Protein AF-A0A1C5R2C0-F1 (afdb_monomer_lite)

Radius of gyration: 20.2 Å; chains: 1; bounding box: 39×40×53 Å

pLDDT: mean 86.79, std 10.28, range [50.44, 96.06]

Secondary structure (DSSP, 8-state):
-EEEEEEEETTEEEEEEEE-----HHHHHHHHHHHHHHTSTTGGGSTTHHHHHHHHHHHHHHHHHHHHHHHHHHHHHHHHH--

Sequence (83 aa):
MIVEIPVFFAKGKTPMRVELQIRTNGMDFWATLEHQLCYKKGIEEMPGYDEISEELLHSARAIIEADNEMQRIKDKIGMFHEI

Structure (mmCIF, N/CA/C/O backbone):
data_AF-A0A1C5R2C0-F1
#
_entry.id   AF-A0A1C5R2C0-F1
#
loop_
_atom_site.group_PDB
_atom_site.id
_atom_site.type_symbol
_atom_site.label_atom_id
_atom_site.label_alt_id
_atom_site.label_comp_id
_atom_site.label_asym_id
_atom_site.label_entity_id
_atom_site.label_seq_id
_atom_site.pdbx_PDB_ins_code
_atom_site.Cartn_x
_atom_site.Cartn_y
_atom_site.Cartn_z
_atom_site.occupancy
_atom_site.B_iso_or_equiv
_atom_site.auth_seq_id
_atom_site.auth_comp_id
_atom_site.auth_asym_id
_atom_site.auth_atom_id
_atom_site.pdbx_PDB_model_num
ATOM 1 N N . MET A 1 1 ? -10.804 -2.171 2.369 1.00 88.69 1 MET A N 1
ATOM 2 C CA . MET A 1 1 ? -11.947 -2.417 3.286 1.00 88.69 1 MET A CA 1
ATOM 3 C C . MET A 1 1 ? -12.826 -1.179 3.286 1.00 88.69 1 MET A C 1
ATOM 5 O O . MET A 1 1 ? -12.265 -0.096 3.261 1.00 88.69 1 MET A O 1
ATOM 9 N N . ILE A 1 2 ? -14.156 -1.303 3.310 1.00 94.12 2 ILE A N 1
ATOM 10 C CA . ILE A 1 2 ? -15.042 -0.132 3.414 1.00 94.12 2 ILE A CA 1
ATOM 11 C C . ILE A 1 2 ? -15.782 -0.198 4.744 1.00 94.12 2 ILE A C 1
ATOM 13 O O . ILE A 1 2 ? -16.474 -1.177 5.009 1.00 94.12 2 ILE A O 1
ATOM 17 N N . VAL A 1 3 ? -15.618 0.834 5.564 1.00 94.94 3 VAL A N 1
ATOM 18 C CA . VAL A 1 3 ? -16.268 0.972 6.872 1.00 94.94 3 VAL A CA 1
ATOM 19 C C . VAL A 1 3 ? -17.198 2.174 6.863 1.00 94.94 3 VAL A C 1
ATOM 21 O O . VAL A 1 3 ? -17.006 3.109 6.087 1.00 94.94 3 VAL A O 1
ATOM 24 N N . GLU A 1 4 ? -18.212 2.157 7.718 1.00 95.69 4 GLU A N 1
ATOM 25 C CA . GLU A 1 4 ? -19.110 3.290 7.908 1.00 95.69 4 GLU A CA 1
ATOM 26 C C . GLU A 1 4 ? -18.843 3.920 9.273 1.00 95.69 4 GLU A C 1
ATOM 28 O O . GLU A 1 4 ? -18.921 3.244 10.300 1.00 95.69 4 GLU A O 1
ATOM 33 N N . ILE A 1 5 ? -18.504 5.209 9.281 1.00 93.50 5 ILE A N 1
ATOM 34 C CA . ILE A 1 5 ? -18.282 5.970 10.509 1.00 93.50 5 ILE A CA 1
ATOM 35 C C . ILE A 1 5 ? -19.290 7.110 10.618 1.00 93.50 5 ILE A C 1
ATOM 37 O O . ILE A 1 5 ? -19.645 7.739 9.618 1.00 93.50 5 ILE A O 1
ATOM 41 N N . PRO A 1 6 ? -19.769 7.416 11.828 1.00 94.00 6 PRO A N 1
ATOM 42 C CA . PRO A 1 6 ? -20.632 8.561 12.016 1.00 94.00 6 PRO A CA 1
ATOM 43 C C . PRO A 1 6 ? -19.828 9.860 12.030 1.00 94.00 6 PRO A C 1
ATOM 45 O O . PRO A 1 6 ? -18.966 10.052 12.885 1.00 94.00 6 PRO A O 1
ATOM 48 N N . VAL A 1 7 ? -20.162 10.781 11.129 1.00 94.19 7 VAL A N 1
ATOM 49 C CA . VAL A 1 7 ? -19.603 12.136 11.109 1.00 94.19 7 VAL A CA 1
ATOM 50 C C . VAL A 1 7 ? -20.671 13.118 11.582 1.00 94.19 7 VAL A C 1
ATOM 52 O O . VAL A 1 7 ? -21.810 13.097 11.112 1.00 94.19 7 VAL A O 1
ATOM 55 N N . PHE A 1 8 ? -20.318 13.963 12.549 1.00 92.12 8 PHE A N 1
ATOM 56 C CA . PHE A 1 8 ? -21.225 14.957 13.114 1.00 92.12 8 PHE A CA 1
ATOM 57 C C . PHE A 1 8 ? -21.070 16.282 12.370 1.00 92.12 8 PHE A C 1
ATOM 59 O O . PHE A 1 8 ? -20.048 16.955 12.481 1.00 92.12 8 PHE A O 1
ATOM 66 N N . PHE A 1 9 ? -22.100 16.655 11.617 1.00 91.56 9 PHE A N 1
ATOM 67 C CA . PHE A 1 9 ? -22.201 17.943 10.941 1.00 91.56 9 PHE A CA 1
ATOM 68 C C . PHE A 1 9 ? -23.164 18.865 11.697 1.00 91.56 9 PHE A C 1
ATOM 70 O O . PHE A 1 9 ? -23.940 18.421 12.541 1.00 91.56 9 PHE A O 1
ATOM 77 N N . ALA A 1 10 ? -23.195 20.152 11.338 1.00 90.06 10 ALA A N 1
ATOM 78 C CA . ALA A 1 10 ? -24.113 21.130 11.939 1.00 90.06 10 ALA A CA 1
ATOM 79 C C . ALA A 1 10 ? -25.605 20.736 11.841 1.00 90.06 10 ALA A C 1
ATOM 81 O O . ALA A 1 10 ? -26.413 21.172 12.653 1.00 90.06 10 ALA A O 1
ATOM 82 N N . LYS A 1 11 ? -25.975 19.903 10.856 1.00 87.19 11 LYS A N 1
ATOM 83 C CA . LYS A 1 11 ? -27.345 19.399 10.639 1.00 87.19 11 LYS A CA 1
ATOM 84 C C . LYS A 1 11 ? -27.630 18.048 11.314 1.00 87.19 11 LYS A C 1
ATOM 86 O O . LYS A 1 11 ? -28.741 17.544 11.183 1.00 87.19 11 LYS A O 1
ATOM 91 N N . GLY A 1 12 ? -26.656 17.459 12.011 1.00 87.06 12 GLY A N 1
ATOM 92 C CA . GLY A 1 12 ? -26.796 16.175 12.700 1.00 87.06 12 GLY A CA 1
ATOM 93 C C . GLY A 1 12 ? -25.731 15.141 12.324 1.00 87.06 12 GLY A C 1
ATOM 94 O O . GLY A 1 12 ? -24.736 15.438 11.663 1.00 87.06 12 GLY A O 1
ATOM 95 N N . LYS A 1 13 ? -25.946 13.909 12.794 1.00 90.69 13 LYS A N 1
ATOM 96 C CA . LYS A 1 13 ? -25.067 12.751 12.583 1.00 90.69 13 LYS A CA 1
ATOM 97 C C . LYS A 1 13 ? -25.370 12.105 11.232 1.00 90.69 13 LYS A C 1
ATOM 99 O O . LYS A 1 13 ? -26.478 11.613 11.035 1.00 90.69 13 LYS A O 1
ATOM 104 N N . THR A 1 14 ? -24.372 12.031 10.359 1.00 92.56 14 THR A N 1
ATOM 105 C CA . THR A 1 14 ? -24.486 11.358 9.062 1.00 92.56 14 THR A CA 1
ATOM 106 C C . THR A 1 14 ? -23.522 10.169 9.011 1.00 92.56 14 THR A C 1
ATOM 108 O O . THR A 1 14 ? -22.326 10.359 9.246 1.00 92.56 14 THR A O 1
ATOM 111 N N . PRO A 1 15 ? -24.000 8.946 8.720 1.00 92.62 15 PRO A N 1
ATOM 112 C CA . PRO A 1 15 ? -23.123 7.811 8.459 1.00 92.62 15 PRO A CA 1
ATOM 113 C C . PRO A 1 15 ? -22.389 8.015 7.132 1.00 92.62 15 PRO A C 1
ATOM 115 O O . PRO A 1 15 ? -23.018 8.234 6.098 1.00 92.62 15 PRO A O 1
ATOM 118 N N . MET A 1 16 ? -21.060 7.972 7.160 1.00 94.38 16 MET A N 1
ATOM 119 C CA . MET A 1 16 ? -20.212 8.179 5.990 1.00 94.38 16 MET A CA 1
ATOM 120 C C . MET A 1 16 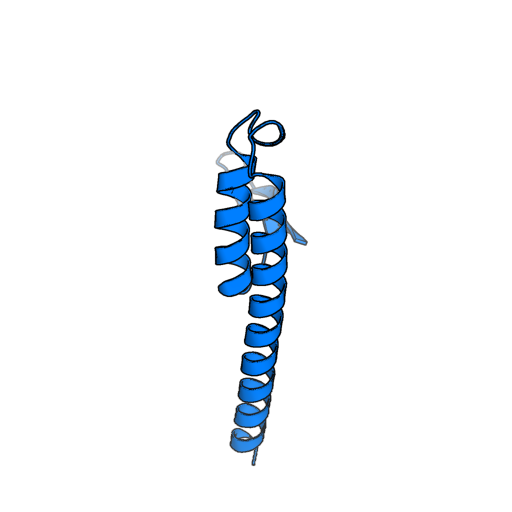? -19.332 6.962 5.749 1.00 94.38 16 MET A C 1
ATOM 122 O O . MET A 1 16 ? -18.727 6.420 6.675 1.00 94.38 16 MET A O 1
ATOM 126 N N . ARG A 1 17 ? -19.258 6.542 4.485 1.00 95.69 17 ARG A N 1
ATOM 127 C CA . ARG A 1 17 ? -18.419 5.423 4.054 1.00 95.69 17 ARG A CA 1
ATOM 128 C C . ARG A 1 17 ? -16.985 5.900 3.858 1.00 95.69 17 ARG A C 1
ATOM 130 O O . ARG A 1 17 ? -16.755 6.912 3.204 1.00 95.69 17 ARG A O 1
ATOM 137 N N . VAL A 1 18 ? -16.041 5.140 4.393 1.00 95.12 18 VAL A N 1
ATOM 138 C CA . VAL A 1 18 ? -14.602 5.383 4.287 1.00 95.12 18 VAL A CA 1
ATOM 139 C C . VAL A 1 18 ? -13.933 4.118 3.777 1.00 95.12 18 VAL A C 1
ATOM 141 O O . VAL A 1 18 ? -14.240 3.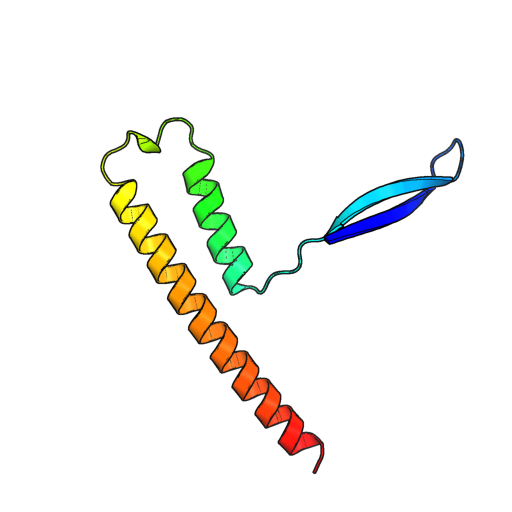016 4.234 1.00 95.12 18 VAL A O 1
ATOM 144 N N . GLU A 1 19 ? -13.008 4.274 2.836 1.00 96.06 19 GLU A N 1
ATOM 145 C CA . GLU A 1 19 ? -12.129 3.192 2.416 1.00 96.06 19 GLU A CA 1
ATOM 146 C C . GLU A 1 19 ? -10.864 3.187 3.279 1.00 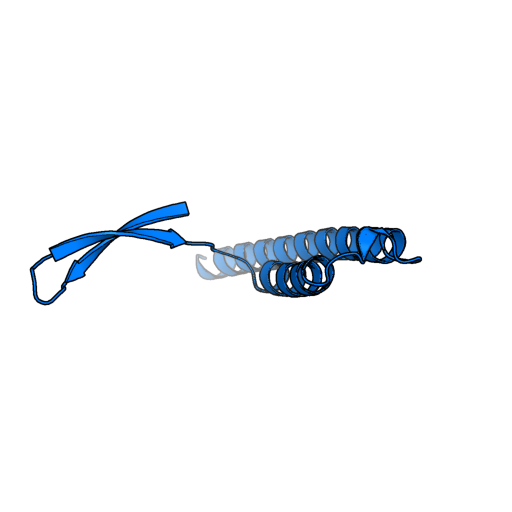96.06 19 GLU A C 1
ATOM 148 O O . GLU A 1 19 ? -10.126 4.168 3.324 1.00 96.06 19 GLU A O 1
ATOM 153 N N . LEU A 1 20 ? -10.616 2.072 3.967 1.00 94.12 20 LEU A N 1
ATOM 154 C CA . LEU A 1 20 ? -9.375 1.829 4.691 1.00 94.12 20 LEU A CA 1
ATOM 155 C C . LEU A 1 20 ? -8.495 0.869 3.888 1.00 94.12 20 LEU A C 1
ATOM 157 O O . LEU A 1 20 ? -8.898 -0.268 3.596 1.00 94.12 20 LEU A O 1
ATOM 161 N N . GLN A 1 21 ? -7.287 1.331 3.573 1.00 94.50 21 GLN A N 1
ATOM 162 C CA . GLN A 1 21 ? -6.220 0.537 2.975 1.00 94.50 21 GLN A CA 1
ATOM 163 C C . GLN A 1 21 ? -5.099 0.374 4.003 1.00 94.50 21 GLN A C 1
ATOM 165 O O . GLN A 1 21 ? -4.549 1.357 4.488 1.00 94.50 21 GLN A O 1
ATOM 170 N N . ILE A 1 22 ? -4.790 -0.872 4.358 1.00 92.62 22 ILE A N 1
ATOM 171 C CA . ILE A 1 22 ? -3.711 -1.218 5.288 1.00 92.62 22 ILE A CA 1
ATOM 172 C C . ILE A 1 22 ? -2.592 -1.827 4.447 1.00 92.62 22 ILE A C 1
ATOM 174 O O . ILE A 1 22 ? -2.859 -2.730 3.654 1.00 92.62 22 ILE A O 1
ATOM 178 N N . ARG A 1 23 ? -1.369 -1.312 4.587 1.00 92.88 23 ARG A N 1
ATOM 179 C CA . ARG A 1 23 ? -0.206 -1.691 3.772 1.00 92.88 23 ARG A CA 1
ATOM 180 C C . ARG A 1 23 ? 1.037 -1.833 4.648 1.00 92.88 23 ARG A C 1
ATOM 182 O O . ARG A 1 23 ? 1.141 -1.160 5.673 1.00 92.88 23 ARG A O 1
ATOM 189 N N . THR A 1 24 ? 1.971 -2.694 4.244 1.00 92.50 24 THR A N 1
ATOM 190 C CA . THR A 1 24 ? 3.340 -2.663 4.781 1.00 92.50 24 THR A CA 1
ATOM 191 C C . THR A 1 24 ? 4.088 -1.456 4.209 1.00 92.50 24 THR A C 1
ATOM 193 O O . THR A 1 24 ? 3.691 -0.901 3.181 1.00 92.50 24 THR A O 1
ATOM 196 N N . ASN A 1 25 ? 5.197 -1.060 4.840 1.00 90.25 25 ASN A N 1
ATOM 197 C CA . ASN A 1 25 ? 6.042 0.014 4.307 1.00 90.25 25 ASN A CA 1
ATOM 198 C C . ASN A 1 25 ? 6.556 -0.315 2.895 1.00 90.25 25 ASN A C 1
ATOM 200 O O . ASN A 1 25 ? 6.617 0.570 2.045 1.00 90.25 25 ASN A O 1
ATOM 204 N N . GLY A 1 26 ? 6.884 -1.584 2.628 1.00 90.94 26 GLY A N 1
ATOM 205 C CA . GLY A 1 26 ? 7.316 -2.031 1.306 1.00 90.94 26 GLY A CA 1
ATOM 206 C C . GLY A 1 26 ? 6.222 -1.880 0.247 1.00 90.94 26 GLY A C 1
ATOM 207 O O . GLY A 1 26 ? 6.475 -1.350 -0.835 1.00 90.94 26 GLY A O 1
ATOM 208 N N . MET A 1 27 ? 4.988 -2.278 0.572 1.00 90.56 27 MET A N 1
ATOM 209 C CA . MET A 1 27 ? 3.837 -2.105 -0.321 1.00 90.56 27 MET A CA 1
ATOM 210 C C . MET A 1 27 ? 3.548 -0.629 -0.623 1.00 90.56 27 MET A C 1
ATOM 212 O O . MET A 1 27 ? 3.217 -0.294 -1.759 1.00 90.56 27 MET A O 1
ATOM 216 N N . ASP A 1 28 ? 3.662 0.253 0.373 1.00 91.94 28 ASP A N 1
ATOM 217 C CA . ASP A 1 28 ? 3.415 1.688 0.193 1.00 91.94 28 ASP A CA 1
ATOM 218 C C . ASP A 1 28 ? 4.472 2.359 -0.696 1.00 91.94 28 ASP A C 1
ATOM 220 O O . ASP A 1 28 ? 4.144 3.131 -1.603 1.00 91.94 28 ASP A O 1
ATOM 224 N N . PHE A 1 29 ? 5.738 1.982 -0.503 1.00 89.75 29 PHE A N 1
ATOM 225 C CA . PHE A 1 29 ? 6.838 2.428 -1.350 1.00 89.75 29 PHE A CA 1
ATOM 226 C C . PHE A 1 29 ? 6.641 1.998 -2.810 1.00 89.75 29 PHE A C 1
ATOM 228 O O . PHE A 1 29 ? 6.703 2.832 -3.715 1.00 89.75 29 PHE A O 1
ATOM 235 N N . TRP A 1 30 ? 6.336 0.715 -3.038 1.00 92.50 30 TRP A N 1
ATOM 236 C CA . TRP A 1 30 ? 6.094 0.187 -4.381 1.00 92.50 30 TRP A CA 1
ATOM 237 C C . TRP A 1 30 ? 4.910 0.877 -5.072 1.00 92.50 30 TRP A C 1
ATOM 239 O O . TRP A 1 30 ? 5.034 1.334 -6.207 1.00 92.50 30 TRP A O 1
ATOM 249 N N . ALA A 1 31 ? 3.782 1.021 -4.372 1.00 89.81 31 ALA A N 1
ATOM 250 C CA . ALA A 1 31 ? 2.578 1.630 -4.931 1.00 89.81 31 ALA A CA 1
ATOM 251 C C . ALA A 1 31 ? 2.763 3.118 -5.262 1.00 89.81 31 ALA A C 1
ATOM 253 O O . ALA A 1 31 ? 2.154 3.623 -6.201 1.00 89.81 31 ALA A O 1
ATOM 254 N N . THR A 1 32 ? 3.607 3.832 -4.514 1.00 89.62 32 THR A N 1
ATOM 255 C CA . THR A 1 32 ? 3.930 5.232 -4.820 1.00 89.62 32 THR A CA 1
ATOM 256 C C . THR A 1 32 ? 4.692 5.351 -6.141 1.00 89.62 32 THR A C 1
ATOM 258 O O . THR A 1 32 ? 4.394 6.242 -6.937 1.00 89.62 32 THR A O 1
ATOM 261 N N . LEU A 1 33 ? 5.649 4.453 -6.396 1.00 87.06 33 LEU A N 1
ATOM 262 C CA . LEU A 1 33 ? 6.425 4.431 -7.640 1.00 87.06 33 LEU A CA 1
ATOM 263 C C . LEU A 1 33 ? 5.568 4.031 -8.845 1.00 87.06 33 LEU A C 1
ATOM 265 O O . LEU A 1 33 ? 5.615 4.702 -9.875 1.00 87.06 33 LEU A O 1
ATOM 269 N N . GLU A 1 34 ? 4.744 2.992 -8.700 1.00 87.75 34 GLU A N 1
ATOM 270 C CA . GLU A 1 34 ? 3.803 2.570 -9.744 1.00 87.75 34 GLU A CA 1
ATOM 271 C C . GLU A 1 34 ? 2.807 3.688 -10.076 1.00 87.75 34 GLU A C 1
ATOM 273 O O . GLU A 1 34 ? 2.631 4.039 -11.242 1.00 87.75 34 GLU A O 1
ATOM 278 N N . HIS A 1 35 ? 2.250 4.354 -9.063 1.00 86.75 35 HIS A N 1
ATOM 279 C CA . HIS A 1 35 ? 1.320 5.453 -9.290 1.00 86.75 35 HIS A CA 1
ATOM 280 C C . HIS A 1 35 ? 1.991 6.634 -10.008 1.00 86.75 35 HIS A C 1
ATOM 282 O O . HIS A 1 35 ? 1.381 7.263 -10.870 1.00 86.75 35 HIS A O 1
ATOM 288 N N . GLN A 1 36 ? 3.250 6.955 -9.686 1.00 83.31 36 GLN A N 1
ATOM 289 C CA . GLN A 1 36 ? 4.000 7.999 -10.397 1.00 83.31 36 GLN A CA 1
ATOM 290 C C . GLN A 1 36 ? 4.217 7.668 -11.873 1.00 83.31 36 GLN A C 1
ATOM 292 O O . GLN A 1 36 ? 4.193 8.583 -12.703 1.00 83.31 36 GLN A O 1
ATOM 297 N N . LEU A 1 37 ? 4.418 6.386 -12.188 1.00 80.94 37 LEU A N 1
ATOM 298 C CA . LEU A 1 37 ? 4.463 5.897 -13.557 1.00 80.94 37 LEU A CA 1
ATOM 299 C C . LEU A 1 37 ? 3.085 6.130 -14.199 1.00 80.94 37 LEU A C 1
ATOM 301 O O . LEU A 1 37 ? 2.942 7.008 -15.049 1.00 80.94 37 LEU A O 1
ATOM 305 N N . CYS A 1 38 ? 2.038 5.475 -13.702 1.00 77.69 38 CYS A N 1
ATOM 306 C CA . CYS A 1 38 ? 0.691 5.492 -14.287 1.00 77.69 38 CYS A CA 1
ATOM 307 C C . CYS A 1 38 ? 0.023 6.881 -14.358 1.00 77.69 38 CYS A C 1
ATOM 309 O O . CYS A 1 38 ? -0.866 7.108 -15.179 1.00 77.69 38 CYS A O 1
ATOM 311 N N . TYR A 1 39 ? 0.443 7.844 -13.532 1.00 76.00 39 TYR A N 1
ATOM 312 C CA . TYR A 1 39 ? -0.121 9.197 -13.528 1.00 76.00 39 TYR A CA 1
ATOM 313 C C . TYR A 1 39 ? 0.220 10.015 -14.786 1.00 76.00 39 TYR A C 1
ATOM 315 O O . TYR A 1 39 ? -0.531 10.918 -15.173 1.00 76.00 39 TYR A O 1
ATOM 323 N N . LYS A 1 40 ? 1.343 9.734 -15.458 1.00 75.56 40 LYS A N 1
ATOM 324 C CA . LYS A 1 40 ? 1.704 10.438 -16.695 1.00 75.56 40 LYS A CA 1
ATOM 325 C C . LYS A 1 40 ? 0.911 9.851 -17.868 1.00 75.56 40 LYS A C 1
ATOM 327 O O . LYS A 1 40 ? 1.204 8.768 -18.348 1.00 75.56 40 LYS A O 1
ATOM 332 N N . LYS A 1 41 ? -0.097 10.573 -18.367 1.00 62.31 41 LYS A N 1
ATOM 333 C CA . LYS A 1 41 ? -0.884 10.130 -19.535 1.00 62.31 41 LYS A CA 1
ATOM 334 C C . LYS A 1 41 ? 0.009 9.885 -20.761 1.00 62.31 41 LYS A C 1
ATOM 336 O O . LYS A 1 41 ? 0.798 10.757 -21.113 1.00 62.31 41 LYS A O 1
ATOM 341 N N . GLY A 1 42 ? -0.173 8.742 -21.427 1.00 62.19 42 GLY A N 1
ATOM 342 C CA . GLY A 1 42 ? 0.499 8.405 -22.691 1.00 62.19 42 GLY A CA 1
ATOM 343 C C . GLY A 1 42 ? 1.902 7.805 -22.554 1.00 62.19 42 GLY A C 1
ATOM 344 O O . GLY A 1 42 ? 2.599 7.684 -23.555 1.00 62.19 42 GLY A O 1
ATOM 345 N N . ILE A 1 43 ? 2.338 7.429 -21.346 1.00 69.88 43 ILE A N 1
ATOM 346 C CA . ILE A 1 43 ? 3.644 6.770 -21.166 1.00 69.88 43 ILE A CA 1
ATOM 347 C C . ILE A 1 43 ? 3.664 5.303 -21.591 1.00 69.88 43 ILE A C 1
ATOM 349 O O . ILE A 1 43 ? 4.743 4.771 -21.801 1.00 69.88 43 ILE A 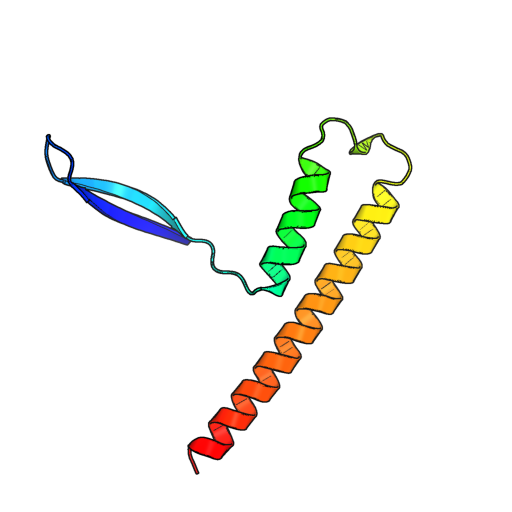O 1
ATOM 353 N N . GLU A 1 44 ? 2.505 4.657 -21.724 1.00 64.38 44 GLU A N 1
ATOM 354 C CA . GLU A 1 44 ? 2.407 3.273 -22.213 1.00 64.38 44 GLU A CA 1
ATOM 355 C C . GLU A 1 44 ? 2.931 3.160 -23.656 1.00 64.38 44 GLU A C 1
ATOM 357 O O . GLU A 1 44 ? 3.385 2.105 -24.080 1.00 64.38 44 GLU A O 1
ATOM 362 N N . GLU A 1 45 ? 2.927 4.273 -24.399 1.00 67.00 45 GLU A N 1
ATOM 363 C CA . GLU A 1 45 ? 3.493 4.382 -25.747 1.00 67.00 45 GLU A CA 1
ATOM 364 C C . GLU A 1 45 ? 4.973 4.818 -25.740 1.00 67.00 45 GLU A C 1
ATOM 366 O O . GLU A 1 45 ? 5.594 4.922 -26.801 1.00 67.00 45 GLU A O 1
ATOM 371 N N . MET A 1 46 ? 5.561 5.104 -24.567 1.00 73.88 46 MET A N 1
ATOM 372 C CA . MET A 1 46 ? 6.968 5.487 -24.469 1.00 73.88 46 MET A CA 1
ATOM 373 C C . MET A 1 46 ? 7.882 4.256 -24.514 1.00 73.88 46 MET A C 1
ATOM 375 O O . MET A 1 46 ? 7.660 3.285 -23.787 1.00 73.88 46 MET A O 1
ATOM 379 N N . PRO A 1 47 ? 8.973 4.306 -25.297 1.00 74.00 47 PRO A N 1
ATOM 380 C CA . PRO A 1 47 ? 9.977 3.252 -25.277 1.00 74.00 47 PRO A CA 1
ATOM 381 C C . PRO A 1 47 ? 10.584 3.126 -23.870 1.00 74.00 47 PRO A C 1
ATOM 383 O O . PRO A 1 47 ? 10.977 4.129 -23.271 1.00 74.00 47 PRO A O 1
ATOM 386 N N . GLY A 1 48 ? 10.646 1.896 -23.352 1.00 78.75 48 GLY A N 1
ATOM 387 C CA . GLY A 1 48 ? 11.138 1.580 -22.003 1.00 78.75 48 GLY A CA 1
ATOM 388 C C . GLY A 1 48 ? 10.048 1.414 -20.936 1.00 78.75 48 GLY A C 1
ATOM 389 O O . GLY A 1 48 ? 10.367 1.040 -19.812 1.00 78.75 48 GLY A O 1
ATOM 390 N N . TYR A 1 49 ? 8.767 1.642 -21.259 1.00 82.44 49 TYR A N 1
ATOM 391 C CA . TYR A 1 49 ? 7.667 1.387 -20.320 1.00 82.44 49 TYR A CA 1
ATOM 392 C C . TYR A 1 49 ? 7.595 -0.085 -19.892 1.00 82.44 49 TYR A C 1
ATOM 394 O O . TYR A 1 49 ? 7.517 -0.370 -18.698 1.00 82.44 49 TYR A O 1
ATOM 402 N N . ASP A 1 50 ? 7.679 -1.008 -20.854 1.00 83.38 50 ASP A N 1
ATOM 403 C CA . ASP A 1 50 ? 7.625 -2.449 -20.584 1.00 83.38 50 ASP A CA 1
ATOM 404 C C . ASP A 1 50 ? 8.784 -2.904 -19.684 1.00 83.38 50 ASP A C 1
ATOM 406 O O . ASP A 1 50 ? 8.567 -3.662 -18.741 1.00 83.38 50 ASP A O 1
ATOM 410 N N . GLU A 1 51 ? 9.992 -2.375 -19.904 1.00 87.00 51 GLU A N 1
ATOM 411 C CA . GLU A 1 51 ? 11.172 -2.663 -19.075 1.00 87.00 51 GLU A CA 1
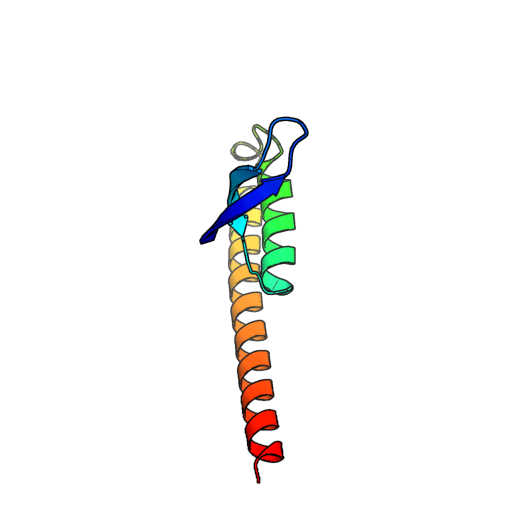ATOM 412 C C . GLU A 1 51 ? 10.971 -2.178 -17.631 1.00 87.00 51 GLU A C 1
ATOM 414 O O . GLU A 1 51 ? 11.167 -2.934 -16.681 1.00 87.00 51 GLU A O 1
ATOM 419 N N . ILE A 1 52 ? 10.496 -0.940 -17.451 1.00 86.25 52 ILE A N 1
ATOM 420 C CA . ILE A 1 52 ? 10.208 -0.379 -16.122 1.00 86.25 52 ILE A CA 1
ATOM 421 C C . ILE A 1 52 ? 9.087 -1.168 -15.429 1.00 86.25 52 ILE A C 1
ATOM 423 O O . ILE A 1 52 ? 9.137 -1.392 -14.219 1.00 86.25 52 ILE A O 1
ATOM 427 N N . SER A 1 53 ? 8.075 -1.605 -16.180 1.00 85.81 53 SER A N 1
ATOM 428 C CA . SER A 1 53 ? 6.977 -2.426 -15.664 1.00 85.81 53 SER A CA 1
ATOM 429 C C . SER A 1 53 ? 7.476 -3.789 -15.168 1.00 85.81 53 SER A C 1
ATOM 431 O O . SER A 1 53 ? 7.131 -4.214 -14.059 1.00 85.81 53 SER A O 1
ATOM 433 N N . GLU A 1 54 ? 8.357 -4.450 -15.925 1.00 89.88 54 GLU A N 1
ATOM 434 C CA . GLU A 1 54 ? 9.003 -5.695 -15.495 1.00 89.88 54 GLU A CA 1
ATOM 435 C C . GLU A 1 54 ? 9.889 -5.495 -14.255 1.00 89.88 54 GLU A C 1
ATOM 437 O O . GLU A 1 54 ? 9.835 -6.305 -13.322 1.00 89.88 54 GLU A O 1
ATOM 442 N N . GLU A 1 55 ? 10.657 -4.404 -14.187 1.00 91.31 55 GLU A N 1
ATOM 443 C CA . GLU A 1 55 ? 11.472 -4.063 -13.014 1.00 91.31 55 GLU A CA 1
ATOM 444 C C . GLU A 1 55 ? 10.618 -3.788 -11.769 1.00 91.31 55 GLU A C 1
ATOM 446 O O . GLU A 1 55 ? 10.948 -4.240 -10.663 1.00 91.31 55 GLU A O 1
ATOM 451 N N . LEU A 1 56 ? 9.486 -3.097 -11.929 1.00 89.88 56 LEU A N 1
ATOM 452 C CA . LEU A 1 56 ? 8.525 -2.879 -10.850 1.00 89.88 56 LEU A CA 1
ATOM 453 C C . LEU A 1 56 ? 7.932 -4.205 -10.375 1.00 89.88 56 LEU A C 1
ATOM 455 O O . LEU A 1 56 ? 7.833 -4.421 -9.166 1.00 89.88 56 LEU A O 1
ATOM 459 N N . LEU A 1 57 ? 7.591 -5.120 -11.284 1.00 91.00 57 LEU A N 1
ATOM 460 C CA . LEU A 1 57 ? 7.106 -6.451 -10.919 1.00 91.00 57 LEU A CA 1
ATOM 461 C C . LEU A 1 57 ? 8.170 -7.256 -10.159 1.00 91.00 57 LEU A C 1
ATOM 463 O O . LEU A 1 57 ? 7.856 -7.918 -9.166 1.00 91.00 57 LEU A O 1
ATOM 467 N N . HIS A 1 58 ? 9.429 -7.197 -10.594 1.00 93.88 58 HIS A N 1
ATOM 468 C CA . HIS A 1 58 ? 10.536 -7.844 -9.893 1.00 93.88 58 HIS A CA 1
ATOM 469 C C . HIS A 1 58 ? 10.709 -7.267 -8.481 1.00 93.88 58 HIS A C 1
ATOM 471 O O . HIS A 1 58 ? 10.797 -8.012 -7.503 1.00 93.88 58 HIS A O 1
ATOM 477 N N . SER A 1 59 ? 10.680 -5.941 -8.363 1.00 92.19 59 SER A N 1
ATOM 478 C CA . SER A 1 59 ? 10.796 -5.236 -7.086 1.00 92.19 59 SER A CA 1
ATOM 479 C C . SER A 1 59 ? 9.651 -5.588 -6.134 1.00 92.19 59 SER A C 1
ATOM 481 O O . SER A 1 59 ? 9.894 -5.831 -4.954 1.00 92.19 59 SER A O 1
ATOM 483 N N . ALA A 1 60 ? 8.416 -5.709 -6.638 1.00 92.81 60 ALA A N 1
ATOM 484 C CA . ALA A 1 60 ? 7.269 -6.151 -5.842 1.00 92.81 60 ALA A CA 1
ATOM 485 C C . ALA A 1 60 ? 7.504 -7.535 -5.222 1.00 92.81 60 ALA A C 1
ATOM 487 O O . ALA A 1 60 ? 7.223 -7.749 -4.043 1.00 92.81 60 ALA A O 1
ATOM 488 N N . ARG A 1 61 ? 8.044 -8.479 -6.006 1.00 94.38 61 ARG A N 1
ATOM 489 C CA . ARG A 1 61 ? 8.343 -9.839 -5.531 1.00 94.38 61 ARG A CA 1
ATOM 490 C C . ARG A 1 61 ? 9.406 -9.830 -4.436 1.00 94.38 61 ARG A C 1
ATOM 492 O O . ARG A 1 61 ? 9.202 -10.463 -3.405 1.00 94.38 61 ARG A O 1
ATOM 499 N N . ALA A 1 62 ? 10.487 -9.075 -4.634 1.00 94.81 62 ALA A N 1
ATOM 500 C CA . ALA A 1 62 ? 11.557 -8.950 -3.647 1.00 94.81 62 ALA A CA 1
ATOM 501 C C . ALA A 1 62 ? 11.059 -8.332 -2.328 1.00 94.81 62 ALA A C 1
ATOM 503 O O . ALA A 1 62 ? 11.402 -8.807 -1.246 1.00 94.81 62 ALA A O 1
ATOM 504 N N . ILE A 1 63 ? 10.199 -7.312 -2.409 1.00 93.69 63 ILE A N 1
ATOM 505 C CA . ILE A 1 63 ? 9.581 -6.678 -1.239 1.00 93.69 63 ILE A CA 1
ATOM 506 C C . ILE A 1 63 ? 8.721 -7.677 -0.458 1.00 93.69 63 ILE A C 1
ATOM 508 O O . ILE A 1 63 ? 8.845 -7.765 0.760 1.00 93.69 63 ILE A O 1
ATOM 512 N N . ILE A 1 64 ? 7.883 -8.458 -1.147 1.00 93.88 64 ILE A N 1
ATOM 513 C CA . ILE A 1 64 ? 7.032 -9.471 -0.505 1.00 93.88 64 ILE A CA 1
ATOM 514 C C . ILE A 1 64 ? 7.883 -10.531 0.203 1.00 93.88 64 ILE A C 1
ATOM 516 O O . ILE A 1 64 ? 7.550 -10.960 1.308 1.00 93.88 64 ILE A O 1
ATOM 520 N N . GLU A 1 65 ? 8.978 -10.968 -0.416 1.00 95.25 65 GLU A N 1
ATOM 521 C CA . GLU A 1 65 ? 9.886 -11.941 0.191 1.00 95.25 65 GLU A CA 1
ATOM 522 C C . GLU A 1 65 ? 10.551 -11.388 1.459 1.00 95.25 65 GLU A C 1
ATOM 524 O O . GLU A 1 65 ? 10.554 -12.059 2.496 1.00 95.25 65 GLU A O 1
ATOM 529 N N . ALA A 1 66 ? 11.035 -10.144 1.408 1.00 93.69 66 ALA A N 1
ATOM 530 C CA . ALA A 1 66 ? 11.634 -9.465 2.553 1.00 93.69 66 ALA A CA 1
ATOM 531 C C . ALA A 1 66 ? 10.630 -9.254 3.702 1.00 93.69 66 ALA A C 1
ATOM 533 O O . ALA A 1 66 ? 10.941 -9.571 4.853 1.00 93.69 66 ALA A O 1
ATOM 534 N N . ASP A 1 67 ? 9.414 -8.788 3.396 1.00 93.44 67 ASP A N 1
ATOM 535 C CA . ASP A 1 67 ? 8.345 -8.592 4.384 1.00 93.44 67 ASP A CA 1
ATOM 536 C C . ASP A 1 67 ? 7.981 -9.917 5.077 1.00 93.44 67 ASP A C 1
ATOM 538 O O . ASP A 1 67 ? 7.848 -9.971 6.303 1.00 93.44 67 ASP A O 1
ATOM 542 N N . ASN A 1 68 ? 7.885 -11.011 4.314 1.00 93.81 68 ASN A N 1
ATOM 543 C CA . ASN A 1 68 ? 7.618 -12.340 4.864 1.00 93.81 68 ASN A CA 1
ATOM 544 C C . ASN A 1 68 ? 8.759 -12.835 5.761 1.00 93.81 68 ASN A C 1
ATOM 546 O O . ASN A 1 68 ? 8.502 -13.443 6.802 1.00 93.81 68 ASN A O 1
ATOM 550 N N . GLU A 1 69 ?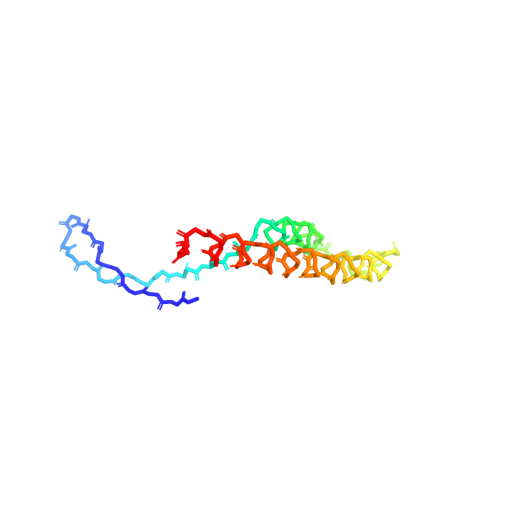 10.019 -12.590 5.394 1.00 94.62 69 GLU A N 1
ATOM 551 C CA . GLU A 1 69 ? 11.155 -12.951 6.245 1.00 94.62 69 GLU A CA 1
ATOM 552 C C . GLU A 1 69 ? 11.140 -12.178 7.564 1.00 94.62 69 GLU A C 1
ATOM 554 O O . GLU A 1 69 ? 11.260 -12.775 8.637 1.00 94.62 69 GLU A O 1
ATOM 559 N N . MET A 1 70 ? 10.898 -10.868 7.508 1.00 92.56 70 MET A N 1
ATOM 560 C CA . MET A 1 70 ? 10.774 -10.032 8.700 1.00 92.56 70 MET A CA 1
ATOM 561 C C . MET A 1 70 ? 9.618 -10.483 9.599 1.00 92.56 70 MET A C 1
ATOM 563 O O . MET A 1 70 ? 9.781 -10.536 10.820 1.00 92.56 70 MET A O 1
ATOM 567 N N . GLN A 1 71 ? 8.478 -10.870 9.018 1.00 91.88 71 GLN A N 1
ATOM 568 C CA . GLN A 1 71 ? 7.354 -11.422 9.774 1.00 91.88 71 GLN A CA 1
ATOM 569 C C . GLN A 1 71 ? 7.731 -12.743 10.460 1.00 91.88 71 GLN A C 1
ATOM 571 O O . GLN A 1 71 ? 7.503 -12.886 11.659 1.00 91.88 71 GLN A O 1
ATOM 576 N N . ARG A 1 72 ? 8.404 -13.668 9.760 1.00 93.81 72 ARG A N 1
ATOM 577 C CA . ARG A 1 72 ? 8.884 -14.928 10.361 1.00 93.81 72 ARG A CA 1
ATOM 578 C C . ARG A 1 72 ? 9.855 -14.693 11.516 1.00 93.81 72 ARG A C 1
ATOM 580 O O . ARG A 1 72 ? 9.805 -15.407 12.516 1.00 93.81 72 ARG A O 1
ATOM 587 N N . ILE A 1 73 ? 10.756 -13.718 11.391 1.00 93.75 73 ILE A N 1
ATOM 588 C CA . ILE A 1 73 ? 11.688 -13.351 12.466 1.00 93.75 73 ILE A CA 1
ATOM 589 C C . ILE A 1 73 ? 10.919 -12.784 13.662 1.00 93.75 73 ILE A C 1
ATOM 591 O O . ILE A 1 73 ? 11.177 -13.185 14.797 1.00 93.75 73 ILE A O 1
ATOM 595 N N . LYS A 1 74 ? 9.949 -11.895 13.421 1.00 91.75 74 LYS A N 1
ATOM 596 C CA . LYS A 1 74 ? 9.089 -11.335 14.468 1.00 91.75 74 LYS A CA 1
ATOM 597 C C . LYS A 1 74 ? 8.331 -12.429 15.222 1.00 91.75 74 LYS A C 1
ATOM 599 O O . LYS A 1 74 ? 8.316 -12.405 16.451 1.00 91.75 74 LYS A O 1
ATOM 604 N N . ASP A 1 75 ? 7.763 -13.397 14.507 1.00 92.56 75 ASP A N 1
ATOM 605 C CA . ASP A 1 75 ? 7.031 -14.512 15.112 1.00 92.56 75 ASP A CA 1
ATOM 606 C C . ASP A 1 75 ? 7.954 -15.356 16.003 1.00 92.56 75 ASP A C 1
ATOM 608 O O . ASP A 1 75 ? 7.605 -15.672 17.140 1.00 92.56 75 ASP A O 1
ATOM 612 N N . LYS A 1 76 ? 9.183 -15.635 15.541 1.00 92.25 76 LYS A N 1
ATOM 613 C CA . LYS A 1 76 ? 10.203 -16.321 16.351 1.00 92.25 76 LYS A CA 1
ATOM 614 C C . LYS A 1 76 ? 10.545 -15.545 17.623 1.00 92.25 76 LYS A C 1
ATOM 616 O O . LYS A 1 76 ? 10.620 -16.153 18.683 1.00 92.25 76 LYS A O 1
ATOM 621 N N . ILE A 1 77 ? 10.744 -14.226 17.541 1.00 90.38 77 ILE A N 1
ATOM 622 C CA . ILE A 1 77 ? 11.029 -13.383 18.717 1.00 90.38 77 ILE A CA 1
ATOM 623 C C . ILE A 1 77 ? 9.878 -13.450 19.727 1.00 90.38 77 ILE A C 1
ATOM 625 O O . ILE A 1 77 ? 10.137 -13.563 20.923 1.00 90.38 77 ILE A O 1
ATOM 629 N N . GLY A 1 78 ? 8.627 -13.430 19.255 1.00 82.62 78 GLY A N 1
ATOM 630 C CA . GLY A 1 78 ? 7.448 -13.592 20.110 1.00 82.62 78 GLY A CA 1
ATOM 631 C C . GLY A 1 78 ? 7.476 -14.901 20.900 1.00 82.62 78 GLY A C 1
ATOM 632 O O . GLY A 1 78 ? 7.286 -14.885 22.112 1.00 82.62 78 GLY A O 1
ATOM 633 N N . MET A 1 79 ? 7.836 -16.011 20.249 1.00 74.88 79 MET A N 1
ATOM 634 C CA . MET A 1 79 ? 7.966 -17.314 20.916 1.00 74.88 79 MET A CA 1
ATOM 635 C C . MET A 1 79 ? 9.043 -17.338 22.010 1.00 74.88 79 MET A C 1
ATOM 637 O O . MET A 1 79 ? 8.885 -18.051 22.993 1.00 74.88 79 MET A O 1
ATOM 641 N N . PHE A 1 80 ? 10.132 -16.572 21.869 1.00 69.00 80 PHE A N 1
ATOM 642 C CA . PHE A 1 80 ? 11.169 -16.471 22.907 1.00 69.00 80 PHE A CA 1
ATOM 643 C C . PHE A 1 80 ? 10.749 -15.616 24.109 1.00 69.00 80 PHE A C 1
ATOM 645 O O . PHE A 1 80 ? 11.376 -15.720 25.157 1.00 69.00 80 PHE A O 1
ATOM 652 N N . HIS A 1 81 ? 9.741 -14.753 23.960 1.00 59.31 81 HIS A N 1
ATOM 653 C CA . HIS A 1 81 ? 9.248 -13.884 25.034 1.00 59.31 81 HIS A CA 1
ATOM 654 C C . HIS A 1 81 ? 8.113 -14.519 25.855 1.00 59.31 81 HIS A C 1
ATOM 656 O O . HIS A 1 81 ? 7.779 -14.010 26.921 1.00 59.31 81 HIS A O 1
ATOM 662 N N . GLU A 1 82 ? 7.511 -15.601 25.352 1.00 55.44 82 GLU A N 1
ATOM 663 C CA . GLU A 1 82 ? 6.439 -16.359 26.015 1.00 55.44 82 GLU A CA 1
ATOM 664 C C . GLU A 1 82 ? 6.941 -17.608 26.777 1.00 55.44 82 GLU A C 1
ATOM 666 O O . GLU A 1 82 ? 6.131 -18.325 27.366 1.00 55.44 82 GLU A O 1
ATOM 671 N N . ILE A 1 83 ? 8.259 -17.860 26.789 1.00 50.44 83 ILE A N 1
ATOM 672 C CA . ILE A 1 83 ? 8.943 -18.899 27.590 1.00 50.44 83 ILE A CA 1
ATOM 673 C C . ILE A 1 83 ? 9.568 -18.251 28.826 1.00 50.44 83 ILE A C 1
ATOM 675 O O . ILE A 1 83 ? 9.419 -18.830 29.926 1.00 50.44 83 ILE A O 1
#

Foldseek 3Di:
DKDWDWDQDPVGTDTDIDDDDDDDPLRVVLVVVVCVQVVDPPCVVPPCPVVVVVVSVVSNVVSVVVVVVVVVVVVVVVVVVVD